Protein AF-A0A0F9B7L1-F1 (afdb_monomer_lite)

Radius of gyration: 12.24 Å; chains: 1; bounding box: 29×24×29 Å

InterPro domains:
  IPR046453 Phage terminase large subunit GpA, ATPase domain [PF05876] (20-77)

Structure (mmCIF, N/CA/C/O backbone):
data_AF-A0A0F9B7L1-F1
#
_entry.id   AF-A0A0F9B7L1-F1
#
loop_
_atom_site.group_PDB
_atom_site.id
_atom_site.type_symbol
_atom_site.label_atom_id
_atom_site.label_alt_id
_atom_site.label_comp_id
_atom_site.label_asym_id
_atom_site.label_entity_id
_atom_site.label_seq_id
_atom_site.pdbx_PDB_ins_code
_atom_site.Cartn_x
_atom_site.Cartn_y
_atom_site.Cartn_z
_atom_site.occupancy
_atom_site.B_iso_or_equiv
_atom_site.auth_seq_id
_atom_site.auth_comp_id
_atom_site.auth_asym_id
_atom_site.auth_atom_id
_atom_site.pdbx_PDB_model_num
ATOM 1 N N . MET A 1 1 ? -14.247 -4.694 -2.031 1.00 79.62 1 MET A N 1
ATOM 2 C CA . MET A 1 1 ? -12.925 -4.608 -2.674 1.00 79.62 1 MET A CA 1
ATOM 3 C C . MET A 1 1 ? -11.978 -3.956 -1.687 1.00 79.62 1 MET A C 1
ATOM 5 O O . MET A 1 1 ? -12.322 -2.901 -1.162 1.00 79.62 1 MET A O 1
ATOM 9 N N . THR A 1 2 ? -10.857 -4.595 -1.373 1.00 87.31 2 THR A N 1
ATOM 10 C CA . THR A 1 2 ? -9.810 -4.017 -0.518 1.00 87.31 2 THR A CA 1
ATOM 11 C C . THR A 1 2 ? -8.798 -3.224 -1.346 1.00 87.31 2 THR A C 1
ATOM 13 O O . THR A 1 2 ? -8.744 -3.335 -2.573 1.00 87.31 2 THR A O 1
ATOM 16 N N . VAL A 1 3 ? -7.959 -2.432 -0.677 1.00 87.19 3 VAL A N 1
ATOM 17 C CA . VAL A 1 3 ? -6.854 -1.701 -1.317 1.00 87.19 3 VAL A CA 1
ATOM 18 C C . VAL A 1 3 ? -5.896 -2.661 -2.031 1.00 87.19 3 VAL A C 1
ATOM 20 O O . VAL A 1 3 ? -5.386 -2.330 -3.101 1.00 87.19 3 VAL A O 1
ATOM 23 N N . SER A 1 4 ? -5.645 -3.853 -1.470 1.00 87.81 4 SER A N 1
ATOM 24 C CA . SER A 1 4 ? -4.727 -4.821 -2.081 1.00 87.81 4 SER A CA 1
ATOM 25 C C . SER A 1 4 ? -5.300 -5.445 -3.356 1.00 87.81 4 SER A C 1
ATOM 27 O O . SER A 1 4 ? -4.578 -5.564 -4.346 1.00 87.81 4 SER A O 1
ATOM 29 N N . GLU A 1 5 ? -6.597 -5.760 -3.366 1.00 88.31 5 GLU A N 1
ATOM 30 C CA . GLU A 1 5 ? -7.322 -6.259 -4.542 1.00 88.31 5 GLU A CA 1
ATOM 31 C C . GLU A 1 5 ? -7.361 -5.210 -5.659 1.00 88.31 5 GLU A C 1
ATOM 33 O O . GLU A 1 5 ? -6.996 -5.493 -6.798 1.00 88.31 5 GLU A O 1
ATOM 38 N N . TRP A 1 6 ? -7.707 -3.965 -5.324 1.00 90.44 6 TRP A N 1
ATOM 39 C CA . TRP A 1 6 ? -7.709 -2.859 -6.280 1.00 90.44 6 TRP A CA 1
ATOM 40 C C . TRP A 1 6 ? -6.325 -2.609 -6.881 1.00 90.44 6 TR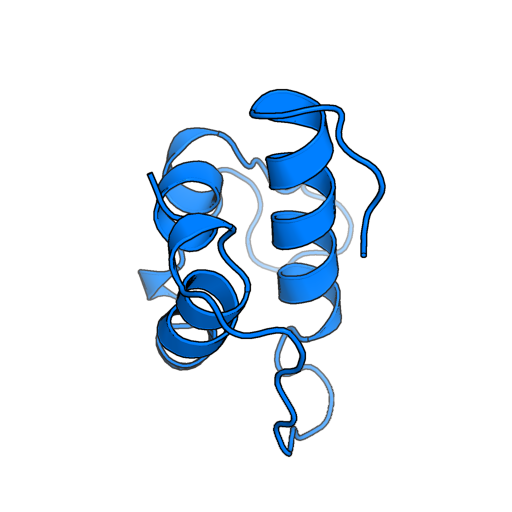P A C 1
ATOM 42 O O . TRP A 1 6 ? -6.195 -2.427 -8.094 1.00 90.44 6 TRP A O 1
ATOM 52 N N . ALA A 1 7 ? -5.275 -2.633 -6.054 1.00 88.44 7 ALA A N 1
ATOM 53 C CA . ALA A 1 7 ? -3.913 -2.442 -6.532 1.00 88.44 7 ALA A CA 1
ATOM 54 C C . ALA A 1 7 ? -3.510 -3.579 -7.482 1.00 88.44 7 ALA A C 1
ATOM 56 O O . ALA A 1 7 ? -2.944 -3.316 -8.542 1.00 88.44 7 ALA A O 1
ATOM 57 N N . ASP A 1 8 ? -3.855 -4.825 -7.146 1.00 88.12 8 ASP A N 1
ATOM 58 C CA . ASP A 1 8 ? -3.622 -5.995 -7.996 1.00 88.12 8 ASP A CA 1
ATOM 59 C C . ASP A 1 8 ? -4.423 -5.951 -9.302 1.00 88.12 8 ASP A C 1
ATOM 61 O O . ASP A 1 8 ? -4.004 -6.564 -10.280 1.00 88.12 8 ASP A O 1
ATOM 65 N N . GLU A 1 9 ? -5.544 -5.235 -9.367 1.00 87.75 9 GLU A N 1
ATOM 66 C CA . GLU A 1 9 ? -6.356 -5.111 -10.579 1.00 87.75 9 GLU A CA 1
ATOM 67 C C . GLU A 1 9 ? -5.942 -3.935 -11.468 1.00 87.75 9 GLU A C 1
ATOM 69 O O . GLU A 1 9 ? -5.799 -4.120 -12.685 1.00 87.75 9 GLU A O 1
ATOM 74 N N . ARG A 1 10 ? -5.728 -2.758 -10.871 1.00 84.69 10 ARG A N 1
ATOM 75 C CA . ARG A 1 10 ? -5.677 -1.462 -11.566 1.00 84.69 10 ARG A CA 1
ATOM 76 C C . ARG A 1 10 ? -4.317 -0.776 -11.525 1.00 84.69 10 ARG A C 1
ATOM 78 O O . ARG A 1 10 ? -4.021 0.014 -12.420 1.00 84.69 10 ARG A O 1
ATOM 85 N N . ARG A 1 11 ? -3.464 -1.054 -10.533 1.00 86.62 11 ARG A N 1
ATOM 86 C CA . ARG A 1 11 ? -2.209 -0.308 -10.383 1.00 86.62 11 ARG A CA 1
ATOM 87 C C . ARG A 1 11 ? -1.131 -0.792 -11.352 1.00 86.62 11 ARG A C 1
ATOM 89 O O . ARG A 1 11 ? -0.831 -1.983 -11.451 1.00 86.62 11 ARG A O 1
ATOM 96 N N . ILE A 1 12 ? -0.495 0.163 -12.027 1.00 85.31 12 ILE A N 1
ATOM 97 C CA . ILE A 1 12 ? 0.628 -0.057 -12.941 1.00 85.31 12 ILE A CA 1
ATOM 98 C C . ILE A 1 12 ? 1.810 0.776 -12.451 1.00 85.31 12 ILE A C 1
ATOM 100 O O . ILE A 1 12 ? 1.683 1.976 -12.224 1.00 85.31 12 ILE A O 1
ATOM 104 N N . LEU A 1 13 ? 2.962 0.133 -12.281 1.00 81.38 13 LEU A N 1
ATOM 105 C CA . LEU A 1 13 ? 4.214 0.797 -11.958 1.00 81.38 13 LEU A CA 1
ATOM 106 C C . LEU A 1 13 ? 4.902 1.224 -13.257 1.00 81.38 13 LEU A C 1
ATOM 108 O O . LEU A 1 13 ? 5.215 0.380 -14.107 1.00 81.38 13 LEU A O 1
ATOM 112 N N . ALA A 1 14 ? 5.131 2.531 -13.403 1.00 74.31 14 ALA A N 1
ATOM 113 C CA . ALA A 1 14 ? 5.955 3.077 -14.477 1.00 74.31 14 ALA A CA 1
ATOM 114 C C . ALA A 1 14 ? 7.377 2.505 -14.374 1.00 74.31 14 ALA A C 1
ATOM 116 O O . ALA A 1 14 ? 7.864 2.257 -13.275 1.00 74.31 14 ALA A O 1
ATOM 117 N N . GLY A 1 15 ? 8.030 2.247 -15.510 1.00 66.81 15 GLY A N 1
ATOM 118 C CA . GLY A 1 15 ? 9.301 1.515 -15.524 1.00 66.81 15 GLY A CA 1
ATOM 119 C C . GLY A 1 15 ? 10.500 2.261 -14.936 1.00 66.81 15 GLY A C 1
ATOM 120 O O . GLY A 1 15 ? 11.505 1.627 -14.626 1.00 66.81 15 GLY A O 1
ATOM 121 N N . GLU A 1 16 ? 10.398 3.573 -14.733 1.00 65.56 16 GLU A N 1
ATOM 122 C CA . GLU A 1 16 ? 11.417 4.349 -14.029 1.00 65.56 16 GLU A CA 1
ATOM 123 C C . GLU A 1 16 ? 11.244 4.226 -12.509 1.00 65.56 16 GLU A C 1
ATOM 125 O O . GLU A 1 16 ? 10.171 4.476 -11.963 1.00 65.56 16 GLU A O 1
ATOM 130 N N . GLY A 1 17 ? 12.315 3.844 -11.807 1.00 63.19 17 GLY A N 1
ATOM 131 C CA . GLY A 1 17 ? 12.352 3.827 -10.338 1.00 63.19 17 GLY A CA 1
ATOM 132 C C . GLY A 1 17 ? 11.821 2.556 -9.664 1.00 63.19 17 GLY A C 1
ATOM 133 O O . GLY A 1 17 ? 11.855 2.472 -8.437 1.00 63.19 17 GLY A O 1
ATOM 134 N N . THR A 1 18 ? 11.395 1.542 -10.425 1.00 66.75 18 THR A N 1
ATOM 135 C CA . THR A 1 18 ? 11.007 0.225 -9.893 1.00 66.75 18 THR A CA 1
ATOM 136 C C . THR A 1 18 ? 11.813 -0.899 -10.552 1.00 66.75 18 THR A C 1
ATOM 138 O O . THR A 1 18 ? 11.949 -0.924 -11.775 1.00 66.75 18 THR A O 1
ATOM 141 N N . PRO A 1 19 ? 12.301 -1.893 -9.787 1.00 67.19 19 PRO A N 1
ATOM 142 C CA . PRO A 1 19 ? 12.874 -3.108 -10.370 1.00 67.19 19 PRO A CA 1
ATOM 143 C C . PRO A 1 19 ? 11.813 -3.985 -11.059 1.00 67.19 19 PRO A C 1
ATOM 145 O O . PRO A 1 19 ? 12.144 -4.974 -11.709 1.00 67.19 19 PRO A O 1
ATOM 148 N N . PHE A 1 20 ? 10.529 -3.640 -10.913 1.00 71.50 20 PHE A N 1
ATOM 149 C CA . PHE A 1 20 ? 9.397 -4.424 -11.380 1.00 71.50 20 PHE A CA 1
ATOM 150 C C . PHE A 1 20 ? 8.416 -3.578 -12.207 1.00 71.50 20 PHE A C 1
ATOM 152 O O . PHE A 1 20 ? 7.328 -3.262 -11.720 1.00 71.50 20 PHE A O 1
ATOM 159 N N . PRO A 1 21 ? 8.772 -3.217 -13.452 1.00 77.56 21 PRO A N 1
ATOM 160 C CA . PRO A 1 21 ? 7.876 -2.493 -14.348 1.00 77.56 21 PRO A CA 1
ATOM 161 C C . PRO A 1 21 ? 6.598 -3.293 -14.632 1.00 77.56 21 PRO A C 1
ATOM 163 O O . PRO A 1 21 ? 6.622 -4.523 -14.752 1.00 77.56 21 PRO A O 1
ATOM 166 N N . GLY A 1 22 ? 5.480 -2.583 -14.780 1.00 83.50 22 GLY A N 1
ATOM 167 C CA . GLY A 1 22 ? 4.194 -3.160 -15.162 1.00 83.50 22 GLY A CA 1
ATOM 168 C C . GLY A 1 22 ? 3.220 -3.320 -13.998 1.00 83.50 22 GLY A C 1
ATOM 169 O O . GLY A 1 22 ? 3.246 -2.573 -13.024 1.00 83.50 22 GLY A O 1
ATOM 170 N N . LYS A 1 23 ? 2.291 -4.268 -14.134 1.00 85.94 23 LYS A N 1
ATOM 171 C CA . LYS A 1 23 ? 1.160 -4.418 -13.212 1.00 85.94 23 LYS A CA 1
ATOM 172 C C . LYS A 1 23 ? 1.626 -4.745 -11.787 1.00 85.94 23 LYS A C 1
ATOM 174 O O . LYS A 1 23 ? 2.455 -5.645 -11.598 1.00 85.94 23 LYS A O 1
ATOM 179 N N . TRP A 1 24 ? 1.084 -4.025 -10.803 1.00 87.06 24 TRP A N 1
ATOM 180 C CA . TRP A 1 24 ? 1.317 -4.289 -9.386 1.00 87.06 24 TRP A CA 1
ATOM 181 C C . TRP A 1 24 ? 0.888 -5.717 -9.038 1.00 87.06 24 TRP A C 1
ATOM 183 O O . TRP A 1 24 ? -0.074 -6.252 -9.589 1.00 87.06 24 TRP A O 1
ATOM 193 N N . ARG A 1 25 ? 1.656 -6.358 -8.153 1.00 86.12 25 ARG A N 1
ATOM 194 C CA . ARG A 1 25 ? 1.371 -7.706 -7.661 1.00 86.12 25 ARG A CA 1
ATOM 195 C C . ARG A 1 25 ? 1.695 -7.781 -6.181 1.00 86.12 25 ARG A C 1
ATOM 197 O O . ARG A 1 25 ? 2.860 -7.920 -5.807 1.00 86.12 25 ARG A O 1
ATOM 204 N N . THR A 1 26 ? 0.667 -7.786 -5.350 1.00 87.56 26 THR A N 1
ATOM 205 C CA . THR A 1 26 ? 0.758 -7.933 -3.896 1.00 87.56 26 THR A CA 1
ATOM 206 C C . THR A 1 26 ? 1.405 -9.263 -3.513 1.00 87.56 26 THR A C 1
ATOM 208 O O . THR A 1 26 ? 2.059 -9.351 -2.479 1.00 87.56 26 THR A O 1
ATOM 211 N N . SER A 1 27 ? 1.328 -10.285 -4.374 1.00 86.06 27 SER A N 1
ATOM 212 C CA . SER A 1 27 ? 2.041 -11.555 -4.184 1.00 86.06 27 SER A CA 1
ATOM 213 C C . SER A 1 27 ? 3.569 -11.422 -4.130 1.00 86.06 27 SER A C 1
ATOM 215 O O . SER A 1 27 ? 4.219 -12.293 -3.560 1.00 86.06 27 SER A O 1
ATOM 217 N N . ARG A 1 28 ? 4.159 -10.342 -4.669 1.00 84.38 28 ARG A N 1
ATOM 218 C CA . ARG A 1 28 ? 5.604 -10.055 -4.544 1.00 84.38 28 ARG A CA 1
ATOM 219 C C 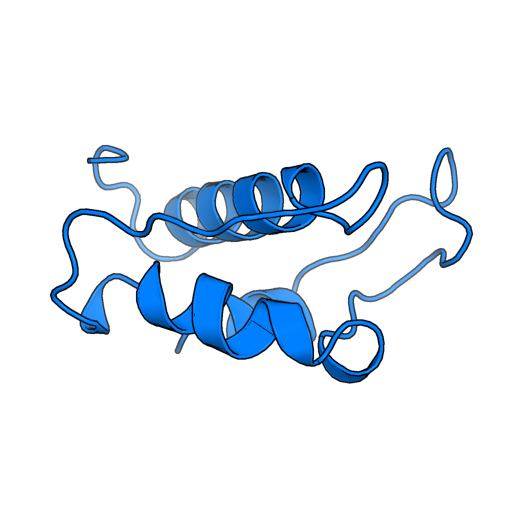. ARG A 1 28 ? 5.982 -9.521 -3.165 1.00 84.38 28 ARG A C 1
ATOM 221 O O . ARG A 1 28 ? 7.112 -9.698 -2.726 1.00 84.38 28 ARG A O 1
ATOM 228 N N . THR A 1 29 ? 5.038 -8.882 -2.485 1.00 85.62 29 THR A N 1
ATOM 229 C CA . THR A 1 29 ? 5.204 -8.289 -1.154 1.00 85.62 29 THR A CA 1
ATOM 230 C C . THR A 1 29 ? 4.047 -8.737 -0.257 1.00 85.62 29 THR A C 1
ATOM 232 O O . THR A 1 29 ? 3.227 -7.911 0.155 1.00 85.62 29 THR A O 1
ATOM 235 N N . PRO A 1 30 ? 3.932 -10.048 0.036 1.00 86.06 30 PRO A N 1
ATOM 236 C CA . PRO A 1 30 ? 2.750 -10.614 0.689 1.00 86.06 30 PRO A CA 1
ATOM 237 C C . PRO A 1 30 ? 2.515 -10.034 2.088 1.00 86.06 30 PRO A C 1
ATOM 239 O O . PRO A 1 30 ? 1.375 -9.909 2.526 1.00 86.06 30 PRO A O 1
ATOM 242 N N . TYR A 1 31 ? 3.582 -9.596 2.760 1.00 85.00 31 TYR A N 1
ATOM 243 C CA . TYR A 1 31 ? 3.523 -8.938 4.065 1.00 85.00 31 TYR A CA 1
ATOM 244 C C . TYR A 1 31 ? 2.820 -7.567 4.037 1.00 85.00 31 TYR A C 1
ATOM 246 O O . TYR A 1 31 ? 2.340 -7.112 5.071 1.00 85.00 31 TYR A O 1
ATOM 254 N N . LEU A 1 32 ? 2.714 -6.908 2.876 1.00 86.62 32 LEU A N 1
ATOM 255 C CA . LEU A 1 32 ? 2.000 -5.632 2.738 1.00 86.62 32 LEU A CA 1
ATOM 256 C C . LEU A 1 32 ? 0.484 -5.815 2.599 1.00 86.62 32 LEU A C 1
ATOM 258 O O . LEU A 1 32 ? -0.253 -4.856 2.816 1.00 86.62 32 LEU A O 1
ATOM 262 N N . ARG A 1 33 ? 0.006 -7.025 2.266 1.00 89.69 33 ARG A N 1
ATOM 263 C CA . ARG A 1 33 ? -1.424 -7.310 2.065 1.00 89.69 33 ARG A CA 1
ATOM 264 C C . ARG A 1 33 ? -2.248 -6.961 3.295 1.00 89.69 33 ARG A C 1
ATOM 266 O O . ARG A 1 33 ? -3.148 -6.140 3.203 1.00 89.69 33 ARG A O 1
ATOM 273 N N . ALA A 1 34 ? -1.874 -7.516 4.447 1.00 87.19 34 ALA A N 1
ATOM 274 C CA . ALA A 1 34 ? -2.600 -7.294 5.694 1.00 87.19 34 ALA A CA 1
ATOM 275 C C . ALA A 1 34 ? -2.647 -5.806 6.084 1.00 87.19 34 ALA A C 1
ATOM 277 O O . ALA A 1 34 ? -3.650 -5.344 6.614 1.00 87.19 34 ALA A O 1
ATOM 278 N N . ILE A 1 35 ? -1.588 -5.046 5.781 1.00 89.00 35 ILE A N 1
ATOM 279 C CA . ILE A 1 35 ? -1.527 -3.602 6.045 1.00 89.00 35 ILE A CA 1
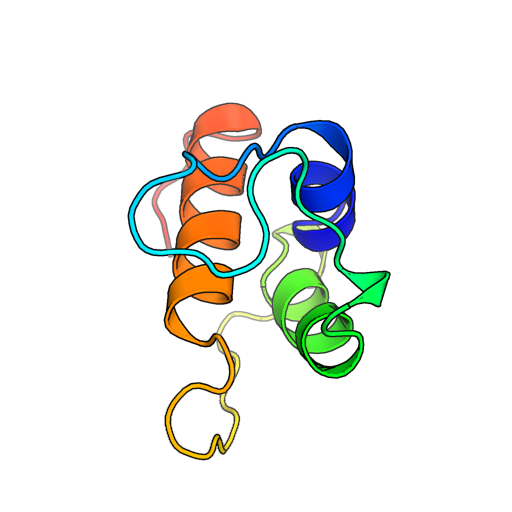ATOM 280 C C . ILE A 1 35 ? -2.485 -2.847 5.112 1.00 89.00 35 ILE A C 1
ATOM 282 O O . ILE A 1 35 ? -3.242 -2.000 5.572 1.00 89.00 35 ILE A O 1
ATOM 286 N N . MET A 1 36 ? -2.479 -3.164 3.814 1.00 88.12 36 MET A N 1
ATOM 287 C CA . MET A 1 36 ? -3.385 -2.559 2.827 1.00 88.12 36 MET A CA 1
ATOM 288 C C . MET A 1 36 ? -4.855 -2.891 3.112 1.00 88.12 36 MET A C 1
ATOM 290 O O . MET A 1 36 ? -5.715 -2.015 3.044 1.00 88.12 36 MET A O 1
ATOM 294 N N . ASP A 1 37 ? -5.146 -4.135 3.479 1.00 89.00 37 ASP A N 1
ATOM 295 C CA . ASP A 1 37 ? -6.502 -4.570 3.814 1.00 89.00 37 ASP A CA 1
ATOM 296 C C . ASP A 1 37 ? -6.987 -3.906 5.109 1.00 89.00 37 ASP A C 1
ATOM 298 O O . ASP A 1 37 ? -8.125 -3.447 5.177 1.00 89.00 37 ASP A O 1
ATOM 302 N N . ALA A 1 38 ? -6.108 -3.753 6.106 1.00 87.56 38 ALA A N 1
ATOM 303 C CA . ALA A 1 38 ? -6.409 -3.006 7.324 1.00 87.56 38 ALA A CA 1
ATOM 304 C C . ALA A 1 38 ? -6.659 -1.509 7.066 1.00 87.56 38 ALA A C 1
ATOM 306 O O . ALA A 1 38 ? -7.433 -0.899 7.792 1.00 87.56 38 ALA A O 1
ATOM 307 N N . LEU A 1 39 ? -6.053 -0.922 6.031 1.00 86.31 39 LEU A N 1
ATOM 308 C CA . LEU A 1 39 ? -6.283 0.468 5.608 1.00 86.31 39 LEU A CA 1
ATOM 309 C C . LEU A 1 39 ? -7.465 0.625 4.637 1.00 86.31 39 LEU A C 1
ATOM 311 O O . LEU A 1 39 ? -7.703 1.718 4.133 1.00 86.31 39 LEU A O 1
ATOM 315 N N . SER A 1 40 ? -8.191 -0.452 4.335 1.00 85.81 40 SER A N 1
ATOM 316 C CA . SER A 1 40 ? -9.365 -0.379 3.465 1.00 85.81 40 SER A CA 1
ATOM 317 C C . SER A 1 40 ? -10.576 0.178 4.230 1.00 85.81 40 SER A C 1
ATOM 319 O O . SER A 1 40 ? -10.754 -0.185 5.391 1.00 85.81 40 SER A O 1
ATOM 321 N N . PRO A 1 41 ? -11.480 0.957 3.599 1.00 78.62 41 PRO A N 1
ATOM 322 C CA . PRO A 1 41 ? -12.624 1.582 4.283 1.00 78.62 41 PRO A CA 1
ATOM 323 C C . PRO A 1 41 ? -13.526 0.605 5.048 1.00 78.62 41 PRO A C 1
ATOM 325 O O . PRO A 1 41 ? -14.128 0.953 6.058 1.00 78.62 41 PRO A O 1
ATOM 328 N N . HIS A 1 42 ? -13.610 -0.642 4.578 1.00 78.88 42 HIS A N 1
ATOM 329 C CA . HIS A 1 42 ? -14.433 -1.686 5.186 1.00 78.88 42 HIS A CA 1
ATOM 330 C C . HIS A 1 42 ? -13.806 -2.343 6.429 1.00 78.88 42 HIS A C 1
ATOM 332 O O . HIS A 1 42 ? -14.476 -3.145 7.076 1.00 78.88 42 HIS A O 1
ATOM 338 N N . SER A 1 43 ? -12.545 -2.049 6.769 1.00 80.69 43 SER A N 1
ATOM 339 C CA . SER A 1 43 ? -11.861 -2.663 7.918 1.00 80.69 43 SER A CA 1
ATOM 340 C C . SER A 1 43 ? -12.346 -2.116 9.266 1.00 80.69 43 SER A C 1
ATOM 342 O O . SER A 1 43 ? -12.179 -2.777 10.290 1.00 80.69 43 SER A O 1
ATOM 344 N N . GLY A 1 44 ? -12.916 -0.904 9.280 1.00 81.00 44 GLY A N 1
ATOM 345 C CA . GLY A 1 44 ? -13.279 -0.182 10.503 1.00 81.00 44 GLY A CA 1
ATOM 346 C C . GLY A 1 44 ? -12.078 0.286 11.340 1.00 81.00 44 GLY A C 1
ATOM 347 O O . GLY A 1 44 ? -12.261 0.745 12.467 1.00 81.00 44 GLY A O 1
ATOM 348 N N . ILE A 1 45 ? -10.850 0.169 10.825 1.00 85.44 45 ILE A N 1
ATOM 349 C CA . ILE A 1 45 ? -9.624 0.542 11.536 1.00 85.44 45 ILE A CA 1
ATOM 350 C C . ILE A 1 45 ? -9.271 1.995 11.214 1.00 85.44 45 ILE A C 1
ATOM 352 O O . ILE A 1 45 ? -8.924 2.321 10.086 1.00 85.44 45 ILE A O 1
ATOM 356 N N . ALA A 1 46 ? -9.283 2.857 12.232 1.00 80.62 46 ALA A N 1
ATOM 357 C CA . ALA A 1 46 ? -8.923 4.270 12.078 1.00 80.62 46 ALA A CA 1
ATOM 358 C C . ALA A 1 46 ? -7.404 4.521 12.012 1.00 80.62 46 ALA A C 1
ATOM 360 O O . ALA A 1 46 ? -6.960 5.571 11.563 1.00 80.62 46 ALA A O 1
ATOM 361 N N . LYS A 1 47 ? -6.579 3.595 12.520 1.00 85.00 47 LYS A N 1
ATOM 362 C CA . LYS A 1 47 ? -5.121 3.771 12.561 1.00 85.00 47 LYS A CA 1
ATOM 363 C C . LYS A 1 47 ? -4.383 2.440 12.533 1.00 85.00 47 LYS A C 1
ATOM 365 O O . LYS A 1 47 ? -4.587 1.596 13.401 1.00 85.00 47 LYS A O 1
ATOM 370 N N . VAL A 1 48 ? -3.449 2.306 11.593 1.00 86.06 48 VAL A N 1
ATOM 371 C CA . VAL A 1 48 ? -2.538 1.158 11.485 1.00 86.06 48 VAL A CA 1
ATOM 372 C C . VAL A 1 48 ? -1.117 1.611 11.814 1.00 86.06 48 VAL A C 1
ATOM 374 O O . VAL A 1 48 ? -0.608 2.563 11.227 1.00 86.06 48 VAL A O 1
ATOM 377 N N . VAL A 1 49 ? -0.464 0.928 12.757 1.00 86.88 49 VAL A N 1
ATOM 378 C CA . VAL A 1 49 ? 0.940 1.168 13.124 1.00 86.88 49 VAL A CA 1
ATOM 379 C C . VAL A 1 49 ? 1.723 -0.110 12.865 1.00 86.88 49 VAL A C 1
ATOM 381 O O . VAL A 1 49 ? 1.376 -1.164 13.390 1.00 86.88 49 VAL A O 1
ATOM 384 N N . PHE A 1 50 ? 2.783 -0.024 12.065 1.00 83.25 50 PHE A N 1
ATOM 385 C CA . PHE A 1 50 ? 3.655 -1.157 11.774 1.00 83.25 50 PHE A CA 1
ATOM 386 C C . PHE A 1 50 ? 5.122 -0.730 11.807 1.00 83.25 50 PHE A C 1
ATOM 388 O O . PHE A 1 50 ? 5.476 0.391 11.439 1.00 83.25 50 PHE A O 1
ATOM 395 N N . MET A 1 51 ? 5.987 -1.639 12.252 1.00 85.69 51 MET A N 1
ATOM 396 C CA . MET A 1 51 ? 7.434 -1.451 12.221 1.00 85.69 51 MET A CA 1
ATOM 397 C C . MET A 1 51 ? 7.973 -1.978 10.892 1.00 85.69 51 MET A C 1
ATOM 399 O O . MET A 1 51 ? 7.673 -3.105 10.501 1.00 85.69 51 MET A O 1
ATOM 403 N N . LYS A 1 52 ? 8.770 -1.169 10.191 1.00 81.50 52 LYS A N 1
ATOM 404 C CA . LYS A 1 52 ? 9.359 -1.539 8.899 1.00 81.50 52 LYS A CA 1
ATOM 405 C C . LYS A 1 52 ? 10.847 -1.219 8.845 1.00 81.50 52 LYS A C 1
ATOM 407 O O . LYS A 1 52 ? 11.280 -0.182 9.340 1.00 81.50 52 LYS A O 1
ATOM 412 N N . GLY A 1 53 ? 11.608 -2.086 8.183 1.00 77.12 53 GLY A N 1
ATOM 413 C CA . GLY A 1 53 ? 12.972 -1.812 7.736 1.00 77.12 53 GLY A CA 1
ATOM 414 C C . GLY A 1 53 ? 13.023 -0.897 6.505 1.00 77.12 53 GLY A C 1
ATOM 415 O O . GLY A 1 53 ? 12.010 -0.599 5.863 1.00 77.12 53 GLY A O 1
ATOM 416 N N . THR A 1 54 ? 14.216 -0.423 6.160 1.00 76.69 54 THR A N 1
ATOM 417 C CA . THR A 1 54 ? 14.443 0.399 4.961 1.00 76.69 54 THR A CA 1
ATOM 418 C C . THR A 1 54 ? 14.024 -0.341 3.681 1.00 76.69 54 THR A C 1
ATOM 420 O O . THR A 1 54 ? 14.148 -1.555 3.594 1.00 76.69 54 THR A O 1
ATOM 423 N N . GLN A 1 55 ? 13.479 0.397 2.702 1.00 74.19 55 GLN A N 1
ATOM 424 C CA . GLN A 1 55 ? 13.071 -0.102 1.373 1.00 74.19 55 GLN A CA 1
ATOM 425 C C . GLN A 1 55 ? 11.970 -1.186 1.325 1.00 74.19 55 GLN A C 1
ATOM 427 O O . GLN A 1 55 ? 11.672 -1.697 0.252 1.00 74.19 55 GLN A O 1
ATOM 432 N N . LEU A 1 56 ? 11.263 -1.473 2.424 1.00 76.69 56 LEU A N 1
ATOM 433 C CA . LEU A 1 56 ? 10.191 -2.488 2.449 1.00 76.69 56 LEU A CA 1
ATOM 434 C C . LEU A 1 56 ? 8.864 -2.094 1.759 1.00 76.69 56 LEU A C 1
ATOM 436 O O . LEU A 1 56 ? 7.864 -2.784 1.938 1.00 76.69 56 LEU A O 1
ATOM 440 N N . GLY A 1 57 ? 8.824 -1.012 0.975 1.00 77.06 57 GLY A N 1
ATOM 441 C CA . GLY A 1 57 ? 7.626 -0.633 0.208 1.00 77.06 57 GLY A CA 1
ATOM 442 C C . GLY A 1 57 ? 6.531 0.089 1.004 1.00 77.06 57 GLY A C 1
ATOM 443 O O . GLY A 1 57 ? 5.383 0.109 0.580 1.00 77.06 57 GLY A O 1
ATOM 444 N N . ALA A 1 58 ? 6.860 0.719 2.139 1.00 81.88 58 ALA A N 1
ATOM 445 C CA . ALA A 1 58 ? 5.889 1.510 2.912 1.00 81.88 58 ALA A CA 1
ATOM 446 C C . ALA A 1 58 ? 5.286 2.674 2.098 1.00 81.88 58 ALA A C 1
ATOM 448 O O . ALA A 1 58 ? 4.090 2.936 2.181 1.00 81.88 58 ALA A O 1
ATOM 449 N N . THR A 1 59 ? 6.103 3.327 1.266 1.00 84.81 59 THR A N 1
ATOM 450 C CA . THR A 1 59 ? 5.645 4.362 0.328 1.00 84.81 59 THR A CA 1
ATOM 451 C C . THR A 1 59 ? 4.651 3.801 -0.685 1.00 84.81 59 THR A C 1
ATOM 453 O O . THR A 1 59 ? 3.651 4.437 -0.990 1.00 84.81 59 THR A O 1
ATOM 456 N N . GLU A 1 60 ? 4.883 2.577 -1.160 1.00 86.88 60 GLU A N 1
ATOM 457 C CA . GLU A 1 60 ? 4.006 1.921 -2.129 1.00 86.88 60 GLU A CA 1
ATOM 458 C C . GLU A 1 60 ? 2.644 1.573 -1.526 1.00 86.88 60 GLU A C 1
ATOM 460 O O . GLU A 1 60 ? 1.629 1.742 -2.193 1.00 86.88 60 GLU A O 1
ATOM 465 N N . VAL A 1 61 ? 2.599 1.167 -0.251 1.00 86.94 61 VAL A N 1
ATOM 466 C CA . VAL A 1 61 ? 1.332 1.003 0.482 1.00 86.94 61 VAL A CA 1
ATOM 467 C C . VAL A 1 61 ? 0.579 2.324 0.564 1.00 86.94 61 VAL A C 1
ATOM 469 O O . VAL A 1 61 ? -0.598 2.359 0.225 1.00 86.94 61 VAL A O 1
ATOM 472 N N . ALA A 1 62 ? 1.245 3.408 0.972 1.00 86.69 62 ALA A N 1
ATOM 473 C CA . ALA A 1 62 ? 0.609 4.720 1.061 1.00 86.69 62 ALA A CA 1
ATOM 474 C C . ALA A 1 62 ? 0.060 5.181 -0.302 1.00 86.69 62 ALA A C 1
ATOM 476 O O . ALA A 1 62 ? -1.070 5.653 -0.379 1.00 86.69 62 ALA A O 1
ATOM 477 N N . ASN A 1 63 ? 0.819 4.962 -1.380 1.00 88.62 63 ASN A N 1
ATOM 478 C CA . ASN A 1 63 ? 0.383 5.245 -2.746 1.00 88.62 63 ASN A CA 1
ATOM 479 C C . ASN A 1 63 ? -0.842 4.407 -3.142 1.00 88.62 63 ASN A C 1
ATOM 481 O O . ASN A 1 63 ? -1.805 4.954 -3.668 1.00 88.62 63 ASN A O 1
ATOM 485 N N . ASN A 1 64 ? -0.833 3.095 -2.875 1.00 87.75 64 ASN A N 1
ATOM 486 C CA . ASN A 1 64 ? -1.967 2.211 -3.174 1.00 87.75 64 ASN A CA 1
ATOM 487 C C . ASN A 1 64 ? -3.238 2.676 -2.469 1.00 87.75 64 ASN A C 1
ATOM 489 O O . ASN A 1 64 ? -4.294 2.734 -3.088 1.00 87.75 64 ASN A O 1
ATOM 493 N N . VAL A 1 65 ? -3.118 3.018 -1.186 1.00 87.44 65 VAL A N 1
ATOM 494 C CA . VAL A 1 65 ? -4.228 3.519 -0.377 1.00 87.44 65 VAL A CA 1
ATOM 495 C C . VAL A 1 65 ? -4.742 4.832 -0.963 1.00 87.44 65 VAL A C 1
ATOM 497 O O . VAL A 1 65 ? -5.921 4.929 -1.278 1.00 87.44 65 VAL A O 1
ATOM 500 N N . ALA A 1 66 ? -3.869 5.813 -1.200 1.00 87.12 66 ALA A N 1
ATOM 501 C CA . ALA A 1 66 ? -4.270 7.102 -1.760 1.00 87.12 66 ALA A CA 1
ATOM 502 C C . ALA A 1 66 ? -4.993 6.955 -3.109 1.00 87.12 66 ALA A C 1
ATOM 504 O O . ALA A 1 66 ? -6.053 7.545 -3.305 1.00 87.12 66 ALA A O 1
ATOM 505 N N . PHE A 1 67 ? -4.465 6.138 -4.024 1.00 87.44 67 PHE A N 1
ATOM 506 C CA . PHE A 1 67 ? -5.108 5.917 -5.318 1.00 87.44 67 PHE A CA 1
ATOM 507 C C . PHE A 1 67 ? -6.425 5.145 -5.211 1.00 87.44 67 PHE A C 1
ATOM 509 O O . PHE A 1 67 ? -7.357 5.454 -5.948 1.00 87.44 67 PHE A O 1
ATOM 516 N N . PHE A 1 68 ? -6.524 4.189 -4.284 1.00 86.88 68 PHE A N 1
ATOM 517 C CA . PHE A 1 68 ? -7.775 3.492 -4.000 1.00 86.88 68 PHE A CA 1
ATOM 518 C C . PHE A 1 68 ? -8.869 4.471 -3.570 1.00 86.88 68 PHE A C 1
ATOM 520 O O . PHE A 1 68 ? -9.966 4.432 -4.118 1.00 86.88 68 PHE A O 1
ATOM 527 N N . TYR A 1 69 ? -8.563 5.374 -2.632 1.00 84.38 69 TYR A N 1
ATOM 528 C CA . TYR A 1 69 ? -9.516 6.395 -2.195 1.00 84.38 69 TYR A CA 1
ATOM 529 C C . TYR A 1 69 ? -9.891 7.337 -3.347 1.00 84.38 69 TYR A C 1
ATOM 531 O O . TYR A 1 69 ? -11.064 7.604 -3.556 1.00 84.38 69 TYR A O 1
ATOM 539 N N . ILE A 1 70 ? -8.937 7.770 -4.177 1.00 84.31 70 ILE A N 1
ATOM 540 C CA . ILE A 1 70 ? -9.244 8.628 -5.336 1.00 84.31 70 ILE A CA 1
ATOM 541 C C . ILE A 1 70 ? -10.200 7.949 -6.338 1.00 84.31 70 ILE A C 1
ATOM 543 O O . ILE A 1 70 ? -11.056 8.624 -6.905 1.00 84.31 70 ILE A O 1
ATOM 547 N N . ASP A 1 71 ? -10.048 6.643 -6.580 1.00 81.69 71 ASP A N 1
ATOM 548 C CA . ASP A 1 71 ? -10.803 5.911 -7.610 1.00 81.69 71 ASP A CA 1
ATOM 549 C C . ASP A 1 71 ? -12.155 5.364 -7.120 1.00 81.69 71 ASP A C 1
ATOM 551 O O . ASP A 1 71 ? -13.126 5.352 -7.874 1.00 81.69 71 ASP A O 1
ATOM 555 N N . VAL A 1 72 ? -12.232 4.881 -5.876 1.00 75.50 72 VAL A N 1
ATOM 556 C CA . VAL A 1 72 ? -13.392 4.120 -5.375 1.00 75.50 72 VAL A CA 1
ATOM 557 C C . VAL A 1 72 ? -14.354 4.982 -4.563 1.00 75.50 72 VAL A C 1
ATO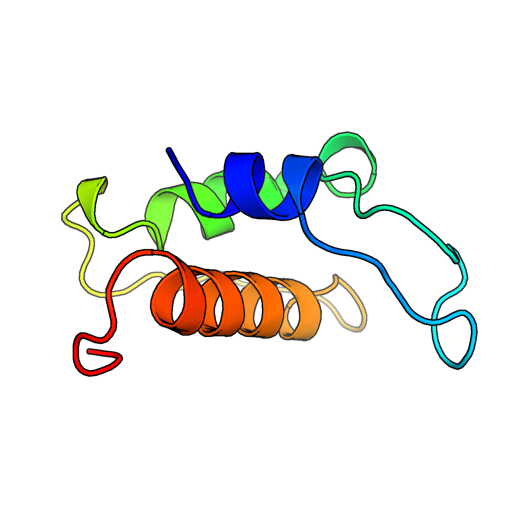M 559 O O . VAL A 1 72 ? -15.561 4.755 -4.629 1.00 75.50 72 VAL A O 1
ATOM 562 N N . ASP A 1 73 ? -13.850 5.960 -3.812 1.00 60.59 73 ASP A N 1
ATOM 563 C CA . ASP A 1 73 ? -14.681 6.837 -2.989 1.00 60.59 73 ASP A CA 1
ATOM 564 C C . ASP A 1 73 ? -13.946 8.158 -2.713 1.00 60.59 73 ASP A C 1
ATOM 566 O O . ASP A 1 73 ? -13.076 8.175 -1.836 1.00 60.59 73 ASP A O 1
ATOM 570 N N . PRO A 1 74 ? -14.260 9.263 -3.426 1.00 58.66 74 PRO A N 1
ATOM 571 C CA . PRO A 1 74 ? -13.698 10.586 -3.160 1.00 58.66 74 PRO A CA 1
ATOM 572 C C . PRO A 1 74 ? -14.237 11.152 -1.830 1.00 58.66 74 PRO A C 1
ATOM 574 O O . PRO A 1 74 ? -14.937 12.161 -1.775 1.00 58.66 74 PRO A O 1
ATOM 577 N N . SER A 1 75 ? -13.895 10.479 -0.740 1.00 53.28 75 SER A N 1
ATOM 578 C CA . SER A 1 75 ? -14.061 10.866 0.651 1.00 53.28 75 SER A CA 1
ATOM 579 C C . SER A 1 75 ? -12.743 11.480 1.148 1.00 53.28 75 SER A C 1
ATOM 581 O O . SER A 1 75 ? -11.670 11.123 0.649 1.00 53.28 75 SER A O 1
ATOM 583 N N . PRO A 1 76 ? -12.767 12.391 2.140 1.00 50.59 76 PRO A N 1
ATOM 584 C CA . PRO A 1 76 ? -11.552 12.861 2.797 1.00 50.59 76 PRO A CA 1
ATOM 585 C C . PRO A 1 76 ? -10.707 11.676 3.279 1.00 50.59 76 PRO A C 1
ATOM 587 O O . PRO A 1 76 ? -11.237 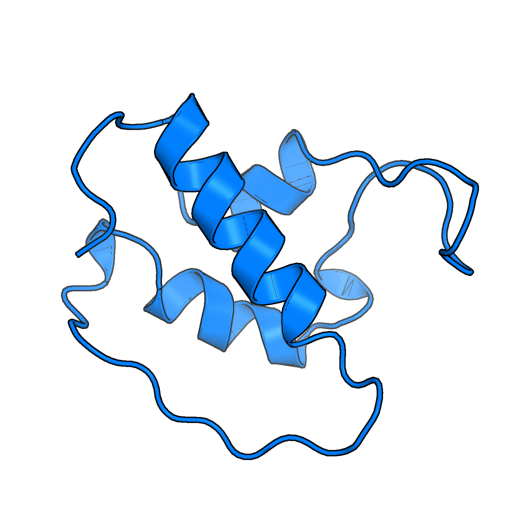10.744 3.886 1.00 50.59 76 PRO A O 1
ATOM 590 N N . ILE A 1 77 ? -9.401 11.722 3.009 1.00 53.59 77 ILE A N 1
ATOM 591 C CA . ILE A 1 77 ? -8.436 10.754 3.540 1.00 53.59 77 ILE A CA 1
ATOM 592 C C . ILE A 1 77 ? -8.341 11.029 5.050 1.00 53.59 77 ILE A C 1
ATOM 594 O O . ILE A 1 77 ? -7.674 11.982 5.457 1.00 53.59 77 ILE A O 1
ATOM 598 N N . GLY A 1 78 ? -9.110 10.281 5.845 1.00 49.62 78 GLY A N 1
ATOM 599 C CA . GLY A 1 78 ? -9.236 1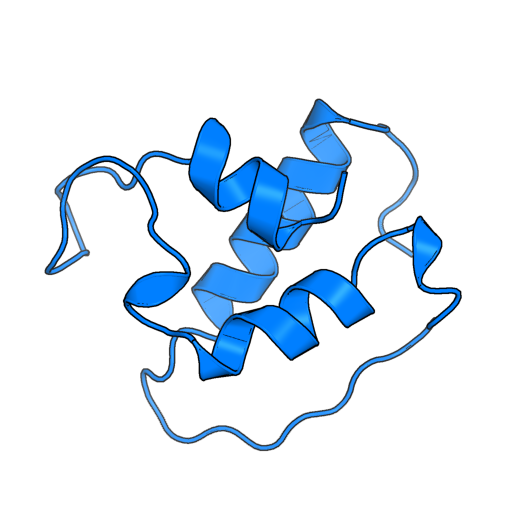0.416 7.302 1.00 49.62 78 GLY A CA 1
ATOM 600 C C . GLY A 1 78 ? -8.422 9.391 8.071 1.00 49.62 78 GLY A C 1
ATOM 601 O O . GLY A 1 78 ? -8.252 8.268 7.549 1.00 49.62 78 GLY A O 1
#

Foldseek 3Di:
DFLQVCQQPPNADPPPPDPDGTRDDCVVLVVCVVVRRCLGPVNPHPDDDDDDDPPSCPVVSVVSSVVCCVPPPVDPSD

pLDDT: mean 80.8, std 9.78, range [49.62, 90.44]

Sequence (78 aa):
MTVSEWADERRILAGEGTPFPGKWRTSRTPYLRAIMDALSPHSGIAKVVFMKGTQLGATEVANNVAFFYIDVDPSPIG

Organism: NCBI:txid412755

Secondary structure (DSSP, 8-state):
--HHHHHHHH-EE-SSS-SS-EE--GGGSGGGHHHHHHTSGGG--S-------TTSSHHHHHHHHHHHHHHH------